Protein AF-A0A947RRS3-F1 (afdb_monomer_lite)

Sequence (104 aa):
AYWEYAVRRSLEGGPKGAFPRSPSNWPLLPEECNERTWASDRQLVKQEREALIRAVECFPAEKLAEPTSGMSDRTYEELLIGIIQHSAYHTGQIALLKRLEGPG

Structure (mmCIF, N/CA/C/O backbone):
data_AF-A0A947RRS3-F1
#
_entry.id   AF-A0A947RRS3-F1
#
loop_
_atom_site.group_PDB
_atom_site.id
_atom_site.type_symbol
_atom_site.label_atom_id
_atom_site.label_alt_id
_atom_site.label_comp_id
_atom_site.label_asym_id
_atom_site.label_entity_id
_atom_site.label_seq_id
_atom_site.pdbx_PDB_ins_code
_atom_site.Cartn_x
_atom_site.Cartn_y
_atom_site.Cartn_z
_atom_site.occupancy
_atom_site.B_iso_or_equiv
_atom_site.auth_seq_id
_atom_site.auth_comp_id
_atom_site.auth_asym_id
_atom_site.auth_atom_id
_atom_site.pdbx_PDB_model_num
ATOM 1 N N . ALA A 1 1 ? 3.033 -0.667 -3.616 1.00 92.00 1 ALA A N 1
ATOM 2 C CA . ALA A 1 1 ? 3.573 -1.721 -2.736 1.00 92.00 1 ALA A CA 1
ATOM 3 C C . ALA A 1 1 ? 3.735 -1.251 -1.286 1.00 92.00 1 ALA A C 1
ATOM 5 O O . ALA A 1 1 ? 2.814 -1.468 -0.517 1.00 92.00 1 ALA A O 1
ATOM 6 N N . TYR A 1 2 ? 4.831 -0.582 -0.880 1.00 94.81 2 TYR A N 1
ATOM 7 C CA . TYR A 1 2 ? 5.100 -0.340 0.556 1.00 94.81 2 TYR A CA 1
ATOM 8 C C . TYR A 1 2 ? 3.995 0.427 1.301 1.00 94.81 2 TYR A C 1
ATOM 10 O O . TYR A 1 2 ? 3.570 -0.002 2.368 1.00 94.81 2 TYR A O 1
ATOM 18 N N . TRP A 1 3 ? 3.500 1.537 0.748 1.00 94.25 3 TRP A N 1
ATOM 19 C CA . TRP A 1 3 ? 2.449 2.311 1.418 1.00 94.25 3 TRP A CA 1
ATOM 20 C C . TRP A 1 3 ? 1.091 1.598 1.432 1.00 94.25 3 TRP A C 1
ATOM 22 O O . TRP A 1 3 ? 0.350 1.740 2.395 1.00 94.25 3 TRP A O 1
ATOM 32 N N . GLU A 1 4 ? 0.793 0.767 0.430 1.00 95.12 4 GLU A N 1
ATOM 33 C CA . GLU A 1 4 ? -0.409 -0.084 0.438 1.00 95.12 4 GLU A CA 1
ATOM 34 C C . GLU A 1 4 ? -0.303 -1.150 1.532 1.00 95.12 4 GLU A C 1
ATOM 36 O O . GLU A 1 4 ? -1.240 -1.332 2.305 1.00 95.12 4 GLU A O 1
ATOM 41 N N . TYR A 1 5 ? 0.872 -1.778 1.658 1.00 95.25 5 TYR A N 1
ATOM 42 C CA . TYR A 1 5 ? 1.208 -2.673 2.762 1.00 95.25 5 TYR A CA 1
ATOM 43 C C . TYR A 1 5 ? 1.045 -1.971 4.120 1.00 95.25 5 TYR A C 1
ATOM 45 O O . TYR A 1 5 ? 0.369 -2.487 5.004 1.00 95.25 5 TYR A O 1
ATOM 53 N N . ALA A 1 6 ? 1.630 -0.782 4.293 1.00 93.06 6 ALA A N 1
ATOM 54 C CA . ALA A 1 6 ? 1.612 -0.061 5.563 1.00 93.06 6 ALA A CA 1
ATOM 55 C C . ALA A 1 6 ? 0.185 0.313 5.994 1.00 93.06 6 ALA A C 1
ATOM 57 O O . ALA A 1 6 ? -0.190 0.076 7.142 1.00 93.06 6 ALA A O 1
ATOM 58 N N . VAL A 1 7 ? -0.627 0.829 5.064 1.00 94.06 7 VAL A N 1
ATOM 59 C CA . VAL A 1 7 ? -2.035 1.159 5.330 1.00 94.06 7 VAL A CA 1
ATOM 60 C C . VAL A 1 7 ? -2.841 -0.098 5.634 1.00 94.06 7 VAL A C 1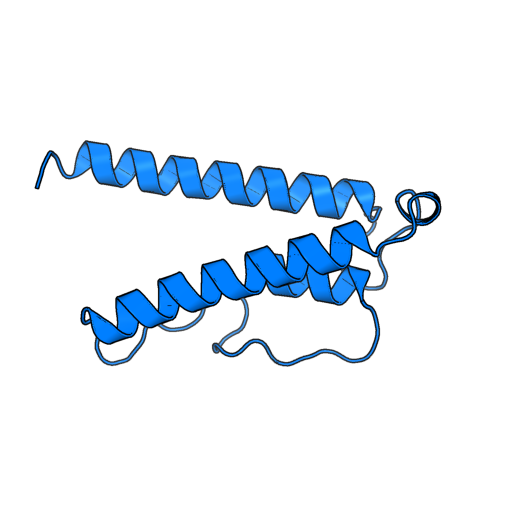
ATOM 62 O O . VAL A 1 7 ? -3.551 -0.133 6.634 1.00 94.06 7 VAL A O 1
ATOM 65 N N . ARG A 1 8 ? -2.664 -1.172 4.858 1.00 94.75 8 ARG A N 1
ATOM 66 C CA . ARG A 1 8 ? -3.315 -2.459 5.126 1.00 94.75 8 ARG A CA 1
ATOM 67 C C . ARG A 1 8 ? -3.001 -2.987 6.527 1.00 94.75 8 ARG A C 1
ATOM 69 O O . ARG A 1 8 ? -3.911 -3.400 7.236 1.00 94.75 8 ARG A O 1
ATOM 76 N N . ARG A 1 9 ? -1.735 -2.944 6.955 1.00 92.75 9 ARG A N 1
ATOM 77 C CA . ARG A 1 9 ? -1.339 -3.372 8.309 1.00 92.75 9 ARG A CA 1
ATOM 78 C C . ARG A 1 9 ? -1.962 -2.505 9.404 1.00 92.75 9 ARG A C 1
ATOM 80 O O . ARG A 1 9 ? -2.211 -3.019 10.488 1.00 92.75 9 ARG A O 1
ATOM 87 N N . SER A 1 10 ? -2.234 -1.228 9.131 1.00 91.81 10 SER A N 1
ATOM 88 C CA . SER A 1 10 ? -2.982 -0.367 10.054 1.00 91.81 10 SER A CA 1
ATOM 89 C C . SER A 1 10 ? -4.443 -0.815 10.198 1.00 91.81 10 SER A C 1
ATOM 91 O O . SER A 1 10 ? -4.944 -0.846 11.321 1.00 91.81 10 SER A O 1
ATOM 93 N N . LEU A 1 11 ? -5.094 -1.228 9.101 1.00 92.75 11 LEU A N 1
ATOM 94 C CA . LEU A 1 11 ? -6.468 -1.761 9.114 1.00 92.75 11 LEU A CA 1
ATOM 95 C C . LEU A 1 11 ? -6.564 -3.118 9.824 1.00 92.75 11 LEU A C 1
ATOM 97 O O . LEU A 1 11 ? -7.460 -3.339 10.632 1.00 92.75 11 LEU A O 1
ATOM 101 N N . GLU A 1 12 ? -5.640 -4.031 9.516 1.00 92.00 12 GLU A N 1
ATOM 102 C CA . GLU A 1 12 ? -5.611 -5.390 10.079 1.00 92.00 12 GLU A CA 1
ATOM 103 C C . GLU A 1 12 ? -5.192 -5.405 11.559 1.00 92.00 12 GLU A C 1
ATOM 105 O O . GLU A 1 12 ? -5.510 -6.342 12.292 1.00 92.00 12 GLU A O 1
ATOM 110 N N . GLY A 1 13 ? -4.445 -4.389 11.998 1.00 86.38 13 GLY A N 1
ATOM 111 C CA . GLY A 1 13 ? -3.849 -4.333 13.325 1.00 86.38 13 GLY A CA 1
ATOM 112 C C . GLY A 1 13 ? -2.820 -5.445 13.589 1.00 86.38 13 GLY A C 1
ATOM 113 O O . GLY A 1 13 ? -2.286 -6.111 12.690 1.00 86.38 13 GLY A O 1
ATOM 114 N N . GLY A 1 14 ? -2.515 -5.645 14.872 1.00 79.19 14 GLY A N 1
ATOM 115 C CA . GLY A 1 14 ? -1.574 -6.667 15.331 1.00 79.19 14 GLY A CA 1
ATOM 116 C C . GLY A 1 14 ? -0.091 -6.299 15.144 1.00 79.1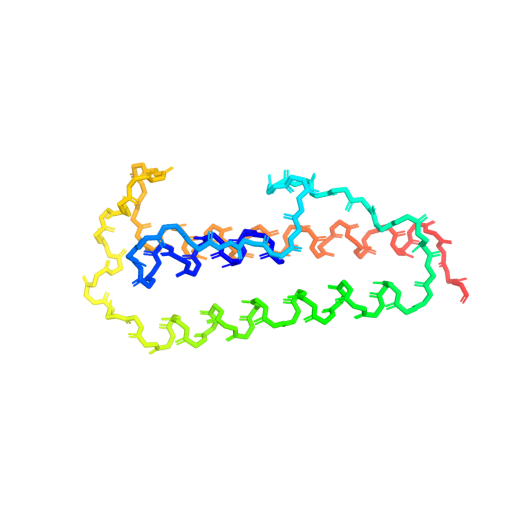9 14 GLY A C 1
ATOM 117 O O . GLY A 1 14 ? 0.244 -5.156 14.828 1.00 79.19 14 GLY A O 1
ATOM 118 N N . PRO A 1 15 ? 0.831 -7.251 15.382 1.00 75.12 15 PRO A N 1
ATOM 119 C CA . PRO A 1 15 ? 2.270 -6.987 15.360 1.00 75.12 15 PRO A CA 1
ATOM 120 C C . PRO A 1 15 ? 2.750 -6.504 13.985 1.00 75.12 15 PRO A C 1
ATOM 122 O O . PRO A 1 15 ? 2.171 -6.846 12.95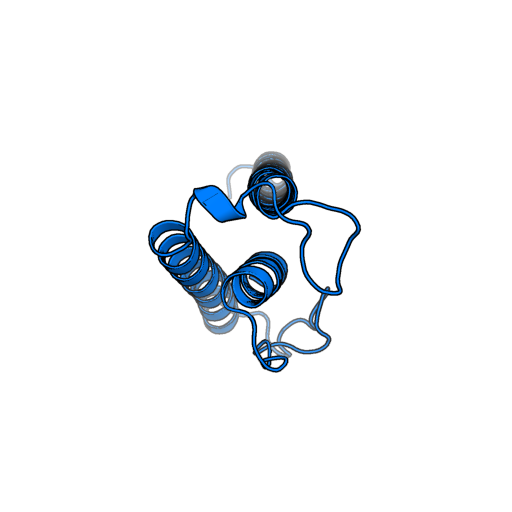3 1.00 75.12 15 PRO A O 1
ATOM 125 N N . LYS A 1 16 ? 3.839 -5.724 13.943 1.00 71.69 16 LYS A N 1
ATOM 126 C CA . LYS A 1 16 ? 4.448 -5.309 12.669 1.00 71.69 16 LYS A CA 1
ATOM 127 C C . LYS A 1 16 ? 4.782 -6.549 11.835 1.00 71.69 16 LYS A C 1
ATOM 129 O O . LYS A 1 16 ? 5.536 -7.410 12.275 1.00 71.69 16 LYS A O 1
ATOM 134 N N . GLY A 1 17 ? 4.214 -6.622 10.633 1.00 80.19 17 GLY A N 1
ATOM 135 C CA . GLY A 1 17 ? 4.630 -7.610 9.643 1.00 80.19 17 GLY A CA 1
ATOM 136 C C . GLY A 1 17 ? 5.979 -7.231 9.027 1.00 80.19 17 GLY A C 1
ATOM 137 O O . GLY A 1 17 ? 6.539 -6.170 9.326 1.00 80.19 17 GLY A O 1
ATOM 138 N N . ALA A 1 18 ? 6.452 -8.054 8.094 1.00 86.25 18 ALA A N 1
ATOM 139 C CA . ALA A 1 18 ? 7.628 -7.761 7.287 1.00 86.25 18 ALA A CA 1
ATOM 140 C C . ALA A 1 18 ? 7.220 -7.411 5.850 1.00 86.25 18 ALA A C 1
ATOM 142 O O . ALA A 1 18 ? 6.574 -8.207 5.170 1.00 86.25 18 ALA A O 1
ATOM 143 N N . PHE A 1 19 ? 7.622 -6.229 5.379 1.00 92.94 19 PHE A N 1
ATOM 144 C CA . PHE A 1 19 ? 7.561 -5.905 3.956 1.00 92.94 19 PHE A CA 1
ATOM 145 C C . PHE A 1 19 ? 8.705 -6.646 3.237 1.00 92.94 19 PHE A C 1
ATOM 147 O O . PHE A 1 19 ? 9.835 -6.599 3.725 1.00 92.94 19 PHE A O 1
ATOM 154 N N . PRO A 1 20 ? 8.472 -7.312 2.089 1.00 91.12 20 PRO A N 1
ATOM 155 C CA . PRO A 1 20 ? 9.468 -8.178 1.442 1.00 91.12 20 PRO A CA 1
ATOM 156 C C . PRO A 1 20 ? 10.659 -7.438 0.808 1.00 91.12 20 PRO A C 1
ATOM 158 O O . PRO A 1 20 ? 11.490 -8.063 0.152 1.00 91.12 20 PRO A O 1
ATOM 161 N N . ARG A 1 21 ? 10.761 -6.113 0.969 1.00 91.75 21 ARG A N 1
ATOM 162 C CA . ARG A 1 21 ? 11.887 -5.312 0.475 1.00 91.75 21 ARG A CA 1
ATOM 163 C C . ARG A 1 21 ? 12.500 -4.471 1.584 1.00 91.75 21 ARG A C 1
ATOM 165 O O . ARG A 1 21 ? 11.804 -4.008 2.487 1.00 91.75 21 ARG A O 1
ATOM 172 N N . SER A 1 22 ? 13.809 -4.265 1.470 1.00 90.69 22 SER A N 1
ATOM 173 C CA . SER A 1 22 ? 14.618 -3.533 2.439 1.00 90.69 22 SER A CA 1
ATOM 174 C C . SER A 1 22 ? 15.454 -2.437 1.752 1.00 90.69 22 SER A C 1
ATOM 176 O O . SER A 1 22 ? 15.942 -2.667 0.641 1.00 90.69 22 SER A O 1
ATOM 178 N N . PRO A 1 23 ? 15.630 -1.262 2.382 1.00 92.62 23 PRO A N 1
ATOM 179 C CA . PRO A 1 23 ? 14.875 -0.807 3.549 1.00 92.62 23 PRO A CA 1
ATOM 180 C C . PRO A 1 23 ? 13.375 -0.657 3.229 1.00 92.62 23 PRO A C 1
ATOM 182 O O . PRO A 1 23 ? 12.955 -0.584 2.075 1.00 92.62 23 PRO A O 1
ATOM 185 N N . SER A 1 24 ? 12.542 -0.670 4.270 1.00 86.56 24 SER A N 1
ATOM 186 C CA . SER A 1 24 ? 11.131 -0.292 4.133 1.00 86.56 24 SER A CA 1
ATOM 187 C C . SER A 1 24 ? 11.044 1.199 3.806 1.00 86.56 24 SER A C 1
ATOM 189 O O . SER A 1 24 ? 11.774 1.971 4.416 1.00 86.56 24 SER A O 1
ATOM 191 N N . ASN A 1 25 ? 10.130 1.595 2.910 1.00 88.00 25 ASN A N 1
ATOM 192 C CA . ASN A 1 25 ? 10.052 2.950 2.341 1.00 88.00 25 ASN A CA 1
ATOM 193 C C . ASN A 1 25 ? 11.345 3.358 1.606 1.00 88.00 25 ASN A C 1
ATOM 195 O O . ASN A 1 25 ? 12.333 3.697 2.243 1.00 88.00 25 ASN A O 1
ATOM 199 N N . TRP A 1 26 ? 11.317 3.371 0.271 1.00 88.50 26 TRP A N 1
ATOM 200 C CA . TRP A 1 26 ? 12.510 3.480 -0.594 1.00 88.50 26 TRP A CA 1
ATOM 201 C C . TRP A 1 26 ? 13.423 2.242 -0.557 1.00 88.50 26 TRP A C 1
ATOM 203 O O . TRP A 1 26 ? 14.595 2.340 -0.193 1.00 88.50 26 TRP A O 1
ATOM 213 N N . PRO A 1 27 ? 12.901 1.058 -0.934 1.00 91.88 27 PRO A N 1
ATOM 214 C CA . PRO A 1 27 ? 13.711 -0.150 -0.983 1.00 91.88 27 PRO A CA 1
ATOM 215 C C . PRO A 1 27 ? 14.821 -0.052 -2.024 1.00 91.88 27 PRO A C 1
ATOM 217 O O . PRO A 1 27 ? 14.667 0.605 -3.055 1.00 91.88 27 PRO A O 1
ATOM 220 N N . LEU A 1 28 ? 15.907 -0.786 -1.783 1.00 92.81 28 LEU A N 1
ATOM 221 C CA . LEU A 1 28 ? 16.965 -0.936 -2.771 1.00 92.81 28 LEU A CA 1
ATOM 222 C C . LEU A 1 28 ? 16.418 -1.605 -4.036 1.00 92.81 28 LEU A C 1
ATOM 224 O O . LEU A 1 28 ? 15.528 -2.472 -3.987 1.00 92.81 28 LEU A O 1
ATOM 228 N N . LEU A 1 29 ? 16.964 -1.187 -5.176 1.00 91.00 29 LEU A N 1
ATOM 229 C CA . LEU A 1 29 ? 16.730 -1.867 -6.440 1.00 91.00 29 LEU A CA 1
ATOM 230 C C . LEU A 1 29 ? 17.335 -3.278 -6.391 1.00 91.00 29 LEU A C 1
ATOM 232 O O . LEU A 1 29 ? 18.284 -3.514 -5.638 1.00 91.00 29 LEU A O 1
ATOM 236 N N . PRO A 1 30 ? 16.786 -4.226 -7.165 1.00 89.38 30 PRO A N 1
ATOM 237 C CA . PRO A 1 30 ? 17.420 -5.523 -7.350 1.00 89.38 30 PRO A CA 1
ATOM 238 C C . PRO A 1 30 ? 18.830 -5.341 -7.930 1.00 89.38 30 PRO A C 1
ATOM 240 O O . PRO A 1 30 ? 19.050 -4.427 -8.724 1.00 89.38 30 PRO A O 1
ATOM 243 N N . GLU A 1 31 ? 19.760 -6.226 -7.565 1.00 89.19 31 GLU A N 1
ATOM 244 C CA . GLU A 1 31 ? 21.140 -6.206 -8.080 1.00 89.19 31 GLU A CA 1
ATOM 245 C C . GLU A 1 31 ? 21.173 -6.264 -9.615 1.00 89.19 31 GLU A C 1
ATOM 247 O O . GLU A 1 31 ? 21.920 -5.531 -10.258 1.00 89.19 31 GLU A O 1
ATOM 252 N N . GLU A 1 32 ? 20.276 -7.058 -10.206 1.00 92.62 32 GLU A N 1
ATOM 253 C CA . GLU A 1 32 ? 20.050 -7.096 -11.646 1.00 92.62 32 GLU A CA 1
ATOM 254 C C . GLU A 1 32 ? 18.722 -6.427 -12.020 1.00 92.62 32 GLU A C 1
ATOM 256 O O . GLU A 1 32 ? 17.640 -6.889 -11.647 1.00 92.62 32 GLU A O 1
ATOM 261 N N . CYS A 1 33 ? 18.780 -5.369 -12.828 1.00 92.31 33 CYS A N 1
ATOM 262 C CA . CYS A 1 33 ? 17.599 -4.737 -13.419 1.00 92.31 33 CYS A CA 1
ATOM 263 C C . CYS A 1 33 ? 17.299 -5.373 -14.787 1.00 92.31 33 CYS A C 1
ATOM 265 O O . CYS A 1 33 ? 17.801 -4.921 -15.813 1.00 92.31 33 CYS A O 1
ATOM 267 N N . ASN A 1 34 ? 16.508 -6.449 -14.798 1.00 95.31 34 ASN A N 1
ATOM 268 C CA . ASN A 1 34 ? 16.124 -7.201 -15.995 1.00 95.31 34 ASN A CA 1
ATOM 269 C C . ASN A 1 34 ? 14.603 -7.455 -16.024 1.00 95.31 34 ASN A C 1
ATOM 271 O O . ASN A 1 34 ? 13.889 -7.161 -15.066 1.00 95.31 34 ASN A O 1
ATOM 275 N N . GLU A 1 35 ? 14.082 -8.026 -17.113 1.00 95.62 35 GLU A N 1
ATOM 276 C CA . GLU A 1 35 ? 12.633 -8.252 -17.270 1.00 95.62 35 GLU A CA 1
ATOM 277 C C . GLU A 1 35 ? 12.015 -9.117 -16.164 1.00 95.62 35 GLU A C 1
ATOM 279 O O . GLU A 1 35 ? 10.866 -8.907 -15.767 1.00 95.62 35 GLU A O 1
ATOM 284 N N . ARG A 1 36 ? 12.773 -10.076 -15.618 1.00 95.62 36 ARG A N 1
ATOM 285 C CA . ARG A 1 36 ? 12.299 -10.921 -14.516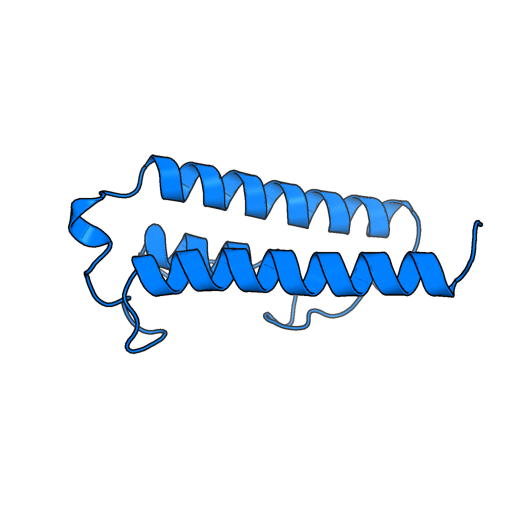 1.00 95.62 36 ARG A CA 1
ATOM 286 C C . ARG A 1 36 ? 12.151 -10.106 -13.234 1.00 95.62 36 ARG A C 1
ATOM 288 O O . ARG A 1 36 ? 11.118 -10.219 -12.572 1.00 95.62 36 ARG A O 1
ATOM 295 N N . THR A 1 37 ? 13.154 -9.308 -12.869 1.00 95.19 37 THR A N 1
ATOM 296 C CA . THR A 1 37 ? 13.088 -8.488 -11.651 1.00 95.19 37 THR A CA 1
ATOM 297 C C . THR A 1 37 ? 12.046 -7.380 -11.787 1.00 95.19 37 THR A C 1
ATOM 299 O O . THR A 1 37 ? 11.268 -7.159 -10.859 1.00 95.19 37 THR A O 1
ATOM 302 N N . TRP A 1 38 ? 11.895 -6.814 -12.986 1.00 95.19 38 TRP A N 1
ATOM 303 C CA . TRP A 1 38 ? 10.812 -5.890 -13.314 1.00 95.19 38 TRP A CA 1
ATOM 304 C C . TRP A 1 38 ? 9.419 -6.530 -13.188 1.00 95.19 38 TRP A C 1
ATOM 306 O O . TRP A 1 38 ? 8.511 -5.944 -12.595 1.00 95.19 38 TRP A O 1
ATOM 316 N N . ALA A 1 39 ? 9.226 -7.748 -13.704 1.00 96.00 39 ALA A N 1
ATOM 317 C CA . ALA A 1 39 ? 7.962 -8.473 -13.562 1.00 96.00 39 ALA A CA 1
ATOM 318 C C . ALA A 1 39 ? 7.626 -8.782 -12.094 1.00 96.00 39 ALA A C 1
ATOM 320 O O . ALA A 1 39 ? 6.466 -8.650 -11.696 1.00 96.00 39 ALA A O 1
ATOM 321 N N . SER A 1 40 ? 8.632 -9.133 -11.287 1.00 94.88 40 SER A N 1
ATOM 322 C CA . SER A 1 40 ? 8.481 -9.349 -9.843 1.00 94.88 40 SER A CA 1
ATOM 323 C C . SER A 1 40 ? 8.009 -8.083 -9.120 1.00 94.88 40 SER A C 1
ATOM 325 O O . SER A 1 40 ? 7.061 -8.133 -8.336 1.00 94.88 40 SER A O 1
ATOM 327 N N . ASP A 1 41 ? 8.585 -6.923 -9.447 1.00 94.50 41 ASP A N 1
ATOM 328 C CA . ASP A 1 41 ? 8.193 -5.641 -8.849 1.00 94.50 41 ASP A CA 1
ATOM 329 C C . ASP A 1 41 ? 6.746 -5.264 -9.187 1.00 94.50 41 ASP A C 1
ATOM 331 O O . ASP A 1 41 ? 5.977 -4.868 -8.303 1.00 94.50 41 ASP A O 1
ATOM 335 N N . ARG A 1 42 ? 6.327 -5.456 -10.446 1.00 95.94 42 ARG A N 1
ATOM 336 C CA . ARG A 1 42 ? 4.923 -5.253 -10.845 1.00 95.94 42 ARG A CA 1
ATOM 337 C C . ARG A 1 42 ? 3.982 -6.199 -10.103 1.00 95.94 42 ARG A C 1
ATOM 339 O O . ARG A 1 42 ? 2.907 -5.779 -9.671 1.00 95.94 42 ARG A O 1
ATOM 346 N N . GLN A 1 43 ? 4.382 -7.459 -9.946 1.00 97.00 43 GLN A N 1
ATOM 347 C CA . GLN A 1 43 ? 3.591 -8.457 -9.236 1.00 97.00 43 GLN A CA 1
ATOM 348 C C . GLN A 1 43 ? 3.437 -8.103 -7.751 1.00 97.00 43 GLN A C 1
ATOM 350 O O . GLN A 1 43 ? 2.329 -8.199 -7.226 1.00 97.00 43 GLN A O 1
ATOM 355 N N . LEU A 1 44 ? 4.497 -7.623 -7.097 1.00 96.00 44 LEU A N 1
ATOM 356 C CA . LEU A 1 44 ? 4.441 -7.169 -5.706 1.00 96.00 44 LEU A CA 1
ATOM 357 C C . LEU A 1 44 ? 3.475 -5.987 -5.531 1.00 96.00 44 LEU A C 1
ATOM 359 O O . LEU A 1 44 ? 2.681 -5.970 -4.592 1.00 96.00 44 LEU A O 1
ATOM 363 N N . VAL A 1 45 ? 3.497 -5.007 -6.444 1.00 95.50 45 VAL A N 1
ATOM 364 C CA . VAL A 1 45 ? 2.531 -3.892 -6.424 1.00 95.50 45 VAL A CA 1
ATOM 365 C C . VAL A 1 45 ? 1.098 -4.410 -6.542 1.00 95.50 45 VAL A C 1
ATOM 367 O O . VAL A 1 45 ? 0.239 -4.006 -5.761 1.00 95.50 45 VAL A O 1
ATOM 370 N N . LYS A 1 46 ? 0.840 -5.330 -7.478 1.00 97.44 46 LYS A N 1
ATOM 371 C CA . LYS A 1 46 ? -0.489 -5.922 -7.665 1.00 97.44 46 LYS A CA 1
ATOM 372 C C . LYS A 1 46 ? -0.962 -6.674 -6.415 1.00 97.44 46 LYS A C 1
ATOM 374 O O . LYS A 1 46 ? -2.092 -6.472 -5.982 1.00 97.44 46 LYS A O 1
ATOM 379 N N . GLN A 1 47 ? -0.100 -7.492 -5.817 1.00 97.75 47 GLN A N 1
ATOM 380 C CA . GLN A 1 47 ? -0.432 -8.280 -4.627 1.00 97.75 47 GLN A CA 1
ATOM 381 C C . GLN A 1 47 ? -0.788 -7.402 -3.427 1.00 97.75 47 GLN A C 1
ATOM 383 O O . GLN A 1 47 ? -1.805 -7.648 -2.781 1.00 97.75 47 GLN A O 1
ATOM 388 N N . GLU A 1 48 ? 0.006 -6.366 -3.141 1.00 96.62 48 GLU A N 1
ATOM 389 C CA . GLU A 1 48 ? -0.291 -5.462 -2.022 1.00 96.62 48 GLU A CA 1
ATOM 390 C C . GLU A 1 48 ? -1.554 -4.632 -2.275 1.00 96.62 48 GLU A C 1
ATOM 392 O O . GLU A 1 48 ? -2.335 -4.422 -1.347 1.00 96.62 48 GLU A O 1
ATOM 397 N N . ARG A 1 49 ? -1.816 -4.228 -3.528 1.00 96.69 49 ARG A N 1
ATOM 398 C CA . ARG A 1 49 ? -3.076 -3.573 -3.905 1.00 96.69 49 ARG A CA 1
ATOM 399 C C . ARG A 1 49 ? -4.282 -4.472 -3.648 1.00 96.69 49 ARG A C 1
ATOM 401 O O . ARG A 1 49 ? -5.239 -4.034 -3.019 1.00 96.69 49 ARG A O 1
ATOM 408 N N . GLU A 1 50 ? -4.249 -5.711 -4.129 1.00 98.06 50 GLU A N 1
ATOM 409 C CA . GLU A 1 50 ? -5.345 -6.669 -3.941 1.00 98.06 50 GLU A CA 1
ATOM 410 C C . GLU A 1 50 ? -5.551 -7.013 -2.463 1.00 98.06 50 GLU A C 1
ATOM 412 O O . GLU A 1 50 ? -6.685 -7.142 -2.005 1.00 98.06 50 GLU A O 1
ATOM 417 N N . ALA A 1 51 ? -4.464 -7.139 -1.699 1.00 97.06 51 A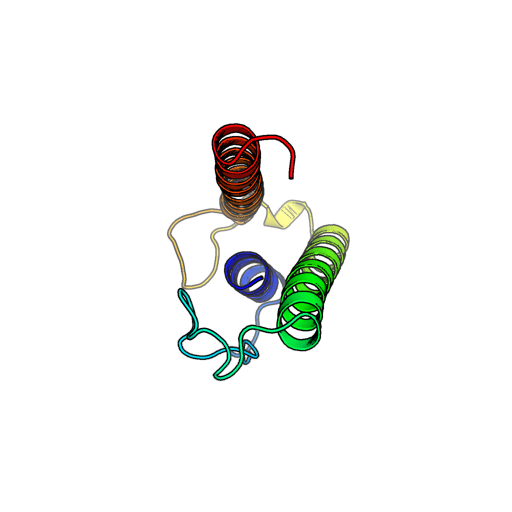LA A N 1
ATOM 418 C CA . ALA A 1 51 ? -4.542 -7.360 -0.263 1.00 97.06 51 ALA A CA 1
ATOM 419 C C . ALA A 1 51 ? -5.169 -6.162 0.463 1.00 97.06 51 ALA A C 1
ATOM 421 O O . ALA A 1 51 ? -5.992 -6.364 1.352 1.00 97.06 51 ALA A O 1
ATOM 422 N N . LEU A 1 52 ? -4.815 -4.929 0.081 1.00 97.00 52 LEU A N 1
ATOM 423 C CA . LEU A 1 52 ? -5.412 -3.724 0.655 1.00 97.00 52 LEU A CA 1
ATOM 424 C C . LEU A 1 52 ? -6.910 -3.648 0.342 1.00 97.00 52 LEU A C 1
ATOM 426 O O . LEU A 1 52 ? -7.687 -3.369 1.246 1.00 97.00 52 LEU A O 1
ATOM 430 N N . ILE A 1 53 ? -7.318 -3.939 -0.898 1.00 97.88 53 ILE A N 1
ATOM 431 C CA . ILE A 1 53 ? -8.739 -3.957 -1.285 1.00 97.88 53 ILE A CA 1
ATOM 432 C C . ILE A 1 53 ? -9.519 -4.936 -0.403 1.00 97.88 53 ILE A C 1
ATOM 434 O O . ILE A 1 53 ? -10.503 -4.535 0.208 1.00 97.88 53 ILE A O 1
ATOM 438 N N . ARG A 1 54 ? -9.032 -6.173 -0.242 1.00 98.12 54 ARG A N 1
ATOM 439 C CA . ARG A 1 54 ? -9.676 -7.162 0.641 1.00 98.12 54 ARG A CA 1
ATOM 440 C C . ARG A 1 54 ? -9.755 -6.697 2.095 1.00 98.12 54 ARG A C 1
ATOM 442 O O . ARG A 1 54 ? -10.750 -6.942 2.765 1.00 98.12 54 ARG A O 1
ATOM 449 N N . ALA A 1 55 ? -8.709 -6.042 2.598 1.00 96.50 55 ALA A N 1
ATOM 450 C CA . ALA A 1 55 ? -8.718 -5.509 3.956 1.00 96.50 55 ALA A CA 1
ATOM 451 C C . ALA A 1 55 ? -9.763 -4.397 4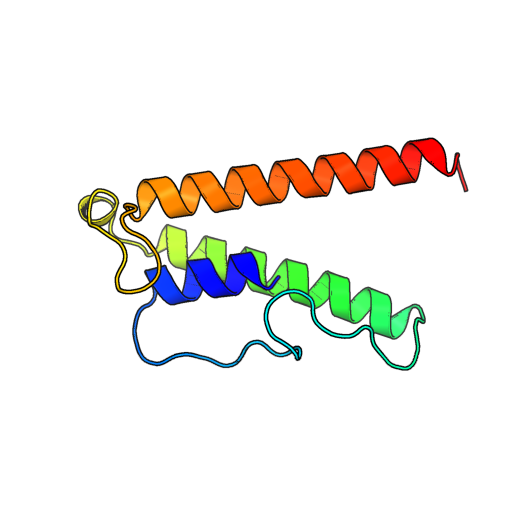.124 1.00 96.50 55 ALA A C 1
ATOM 453 O O . ALA A 1 55 ? -10.442 -4.368 5.143 1.00 96.50 55 ALA A O 1
ATOM 454 N N . VAL A 1 56 ? -9.925 -3.530 3.119 1.00 96.81 56 VAL A N 1
ATOM 455 C CA . VAL A 1 56 ? -10.956 -2.481 3.095 1.00 96.81 56 VAL A CA 1
ATOM 456 C C . VAL A 1 56 ? -12.360 -3.080 3.019 1.00 96.81 56 VAL A C 1
ATOM 458 O O . VAL A 1 56 ? -13.230 -2.652 3.767 1.00 96.81 56 VAL A O 1
ATOM 461 N N . GLU A 1 57 ? -12.580 -4.090 2.173 1.00 97.44 57 GLU A N 1
ATOM 462 C CA . GLU A 1 57 ? -13.873 -4.785 2.047 1.00 97.44 57 GLU A CA 1
ATOM 463 C C . GLU A 1 57 ? -14.326 -5.436 3.363 1.00 97.44 57 GLU A C 1
ATOM 465 O O . GLU A 1 57 ? -15.521 -5.498 3.646 1.00 97.44 57 GLU A O 1
ATOM 470 N N . CYS A 1 58 ? -13.376 -5.896 4.178 1.00 96.38 58 CYS A N 1
ATOM 471 C CA . CYS A 1 58 ? -13.634 -6.499 5.484 1.00 96.38 58 CYS A CA 1
ATOM 472 C C . CYS A 1 58 ? -13.587 -5.497 6.653 1.00 96.38 58 CYS A C 1
ATOM 474 O O . CYS A 1 58 ? -13.775 -5.907 7.802 1.00 96.38 58 CYS A O 1
ATOM 476 N N . PHE A 1 59 ? -13.286 -4.218 6.407 1.00 96.56 59 PHE A N 1
ATOM 477 C CA . PHE A 1 59 ? -13.108 -3.236 7.475 1.00 96.56 59 PHE A CA 1
ATOM 478 C C . PHE A 1 59 ? -14.465 -2.699 7.967 1.00 96.56 59 PHE A C 1
ATOM 480 O O . PHE A 1 59 ? -15.283 -2.287 7.142 1.00 96.56 59 PHE A O 1
ATOM 487 N N . PRO A 1 60 ? -14.730 -2.657 9.288 1.00 95.94 60 PRO A N 1
ATOM 488 C CA . PRO A 1 60 ? -15.993 -2.135 9.809 1.00 95.94 60 PRO A CA 1
ATOM 489 C C . PRO A 1 60 ? -16.148 -0.638 9.511 1.00 95.94 60 PRO A C 1
ATOM 491 O O . PRO A 1 60 ? -15.295 0.168 9.892 1.00 95.94 60 PRO A O 1
ATOM 494 N N . ALA A 1 61 ? -17.241 -0.253 8.849 1.00 95.88 61 ALA A N 1
ATOM 495 C CA . ALA A 1 61 ? -17.471 1.126 8.417 1.00 95.88 61 ALA A CA 1
ATOM 496 C C . ALA A 1 61 ? -17.589 2.103 9.601 1.00 95.88 61 ALA A C 1
ATOM 498 O O . ALA A 1 61 ? -17.141 3.244 9.518 1.00 95.88 61 ALA A O 1
ATOM 499 N N . GLU A 1 62 ? -18.127 1.645 10.729 1.00 96.62 62 GLU A N 1
ATOM 500 C CA . GLU A 1 62 ? -18.242 2.408 11.972 1.00 96.62 62 GLU A CA 1
ATOM 501 C C . GLU A 1 62 ? -16.884 2.833 12.552 1.00 96.62 62 GLU A C 1
ATOM 503 O O . GLU A 1 62 ? -16.814 3.833 13.262 1.00 96.62 62 GLU A O 1
ATOM 508 N N . LYS A 1 63 ? -15.799 2.130 12.197 1.00 94.94 63 LYS A N 1
ATOM 509 C CA . LYS A 1 63 ? -14.437 2.457 12.637 1.00 94.94 63 LYS A CA 1
ATOM 510 C C . LYS A 1 63 ? -13.738 3.481 11.751 1.00 94.94 63 LYS A C 1
ATOM 512 O O . LYS A 1 63 ? -12.646 3.921 12.090 1.00 94.94 63 LYS A O 1
ATOM 517 N N . LEU A 1 64 ? -14.320 3.876 10.618 1.00 95.12 64 LEU A N 1
ATOM 518 C CA . LEU A 1 64 ? -13.661 4.783 9.671 1.00 95.12 64 LEU A CA 1
ATOM 519 C C . LEU A 1 64 ? -13.291 6.135 10.298 1.00 95.12 64 LEU A C 1
ATOM 521 O O . LEU A 1 64 ? -12.231 6.676 9.992 1.00 95.12 64 LEU A O 1
ATOM 525 N N . ALA A 1 65 ? -14.122 6.640 11.212 1.00 95.19 65 ALA A N 1
ATOM 526 C CA . ALA A 1 65 ? -13.880 7.889 11.932 1.00 95.19 65 ALA A CA 1
ATOM 527 C C . ALA A 1 65 ? -12.959 7.731 13.160 1.00 95.19 65 ALA A C 1
ATOM 529 O O . ALA A 1 65 ? -12.603 8.727 13.789 1.00 95.19 65 ALA A O 1
ATOM 530 N N . GLU A 1 66 ? -12.573 6.504 13.525 1.00 94.06 66 GLU A N 1
ATOM 531 C CA . GLU A 1 66 ? -11.671 6.267 14.653 1.00 94.06 66 GLU A CA 1
ATOM 532 C C . GLU A 1 66 ? -10.225 6.634 14.288 1.00 94.06 66 GLU A C 1
ATOM 534 O O . GLU A 1 66 ? -9.806 6.445 13.139 1.00 94.06 66 GLU A O 1
ATOM 539 N N . PRO A 1 67 ? -9.431 7.134 15.253 1.00 91.69 67 PRO A N 1
ATOM 540 C CA . PRO A 1 67 ? -8.020 7.415 15.038 1.00 91.69 67 PRO A CA 1
ATOM 541 C C . PRO A 1 67 ? -7.221 6.129 14.798 1.00 91.69 67 PRO A C 1
ATOM 543 O O . PRO A 1 67 ? -7.410 5.108 15.461 1.00 91.69 67 PRO A O 1
ATOM 546 N N . THR A 1 68 ? -6.265 6.202 13.876 1.00 88.12 68 THR A N 1
ATOM 547 C CA . THR A 1 68 ? -5.344 5.100 13.581 1.00 88.12 68 THR A CA 1
ATOM 548 C C . THR A 1 68 ? -4.365 4.885 14.735 1.00 88.12 68 THR A C 1
ATOM 550 O O . THR A 1 68 ? -3.775 5.821 15.276 1.00 88.12 68 THR A O 1
ATOM 553 N N . SER A 1 69 ? -4.124 3.630 15.116 1.00 72.12 69 SER A N 1
ATOM 554 C CA . SER A 1 69 ? -3.141 3.331 16.157 1.00 72.12 69 SER A CA 1
ATOM 555 C C . SER A 1 69 ? -1.704 3.523 15.642 1.00 72.12 69 SER A C 1
ATOM 557 O O . SER A 1 69 ? -1.234 2.754 14.801 1.00 72.12 69 SER A O 1
ATOM 559 N N . GLY A 1 70 ? -0.976 4.500 16.190 1.00 62.94 70 GLY A N 1
ATOM 560 C CA . GLY A 1 70 ? 0.495 4.510 16.215 1.00 62.94 70 GLY A CA 1
ATOM 561 C C . GLY A 1 70 ? 1.240 5.027 14.977 1.00 62.94 70 GLY A C 1
ATOM 562 O O . GLY A 1 70 ? 2.463 4.890 14.940 1.00 62.94 70 GLY A O 1
ATOM 563 N N . MET A 1 71 ? 0.568 5.615 13.979 1.00 57.09 71 MET A N 1
ATOM 564 C CA . MET A 1 71 ? 1.251 6.182 12.797 1.00 57.09 71 MET A CA 1
ATOM 565 C C . MET A 1 71 ? 0.899 7.639 12.474 1.00 57.09 71 MET A C 1
ATOM 567 O O . MET A 1 71 ? 1.692 8.301 11.805 1.00 57.09 71 MET A O 1
ATOM 571 N N . SER A 1 72 ? -0.238 8.154 12.945 1.00 63.28 72 SER A N 1
ATOM 572 C CA . SER A 1 72 ? -0.665 9.533 12.689 1.00 63.28 72 SER A CA 1
ATOM 573 C C . SER A 1 72 ? -1.871 9.903 13.546 1.00 63.28 72 SER A C 1
ATOM 575 O O . SER A 1 72 ? -2.684 9.030 13.828 1.00 63.28 72 SER A O 1
ATOM 577 N N . ASP A 1 73 ? -2.068 11.192 13.830 1.00 78.06 73 ASP A N 1
ATOM 578 C CA . ASP A 1 73 ? -3.307 11.733 14.424 1.00 78.06 73 ASP A CA 1
ATOM 579 C C . ASP A 1 73 ? -4.501 11.714 13.441 1.00 78.06 73 ASP A C 1
ATOM 581 O O . ASP A 1 73 ? -5.403 12.542 13.523 1.00 78.06 73 ASP A O 1
ATOM 585 N N . ARG A 1 74 ? -4.481 10.802 12.462 1.00 89.12 74 ARG A N 1
ATOM 586 C CA . ARG A 1 74 ? -5.479 10.684 11.395 1.00 89.12 74 ARG A CA 1
ATOM 587 C C . ARG A 1 74 ? -6.457 9.561 11.669 1.00 89.12 74 ARG A C 1
ATOM 589 O O . ARG A 1 74 ? -6.085 8.552 12.281 1.00 89.12 74 ARG A O 1
ATOM 596 N N . THR A 1 75 ? -7.661 9.702 11.132 1.00 94.81 75 THR A N 1
ATOM 597 C CA . THR A 1 75 ? -8.664 8.636 11.116 1.00 94.81 75 THR A CA 1
ATOM 598 C C . THR A 1 75 ? -8.346 7.566 10.069 1.00 94.81 75 THR A C 1
ATOM 600 O O . THR A 1 75 ? -7.527 7.766 9.161 1.00 94.81 75 THR A O 1
ATOM 603 N N . TYR A 1 76 ? -8.994 6.405 10.175 1.00 95.12 76 TYR A N 1
ATOM 604 C CA . TYR A 1 76 ? -8.901 5.363 9.149 1.00 95.12 76 TYR A CA 1
ATOM 605 C C . TYR A 1 76 ? -9.402 5.850 7.781 1.00 95.12 76 TYR A C 1
ATOM 607 O O . TYR A 1 76 ? -8.789 5.534 6.761 1.00 95.12 76 TYR A O 1
ATOM 615 N N . GLU A 1 77 ? -10.457 6.665 7.746 1.00 96.06 77 GLU A N 1
ATOM 616 C CA . GLU A 1 77 ? -10.966 7.305 6.529 1.00 96.06 77 GLU A CA 1
ATOM 617 C C . GLU A 1 77 ? -9.902 8.185 5.858 1.00 96.06 77 GLU A C 1
ATOM 619 O O . GLU A 1 77 ? -9.606 8.021 4.672 1.00 96.06 77 GLU A O 1
ATOM 624 N N . GLU A 1 78 ? -9.268 9.077 6.621 1.00 95.50 78 GLU A N 1
ATOM 625 C CA . GLU A 1 78 ? -8.218 9.964 6.113 1.00 95.50 78 GLU A CA 1
ATOM 626 C C . GLU A 1 78 ? -7.008 9.179 5.594 1.00 95.50 78 GLU A C 1
ATOM 628 O O . GLU A 1 78 ? -6.396 9.550 4.585 1.00 95.50 78 GLU A O 1
ATOM 633 N N . LEU A 1 79 ? -6.661 8.071 6.256 1.00 94.38 79 LEU A N 1
ATOM 634 C CA . LEU A 1 79 ? -5.586 7.187 5.817 1.00 94.38 79 LEU A CA 1
ATOM 635 C C . LEU A 1 79 ? -5.918 6.512 4.474 1.00 94.38 79 LEU A C 1
ATOM 637 O O . LEU A 1 79 ? -5.060 6.450 3.586 1.00 94.38 79 LEU A O 1
ATOM 641 N N . LEU A 1 80 ? -7.160 6.049 4.301 1.00 95.56 80 LEU A N 1
ATOM 642 C CA . LEU A 1 80 ? -7.645 5.423 3.067 1.00 95.56 80 LEU A CA 1
ATOM 643 C C . LEU A 1 80 ? -7.712 6.414 1.900 1.00 95.56 80 LEU A C 1
ATOM 645 O O . LEU A 1 80 ? -7.239 6.118 0.799 1.00 95.56 80 LEU A O 1
ATOM 649 N N . ILE A 1 81 ? -8.223 7.621 2.137 1.00 96.31 81 ILE A N 1
ATOM 650 C CA . ILE A 1 81 ? -8.205 8.695 1.135 1.00 96.31 81 ILE A CA 1
ATOM 651 C C . ILE A 1 81 ? -6.757 9.032 0.756 1.00 96.31 81 ILE A C 1
ATOM 653 O O . ILE A 1 81 ? -6.432 9.148 -0.430 1.00 96.31 81 ILE A O 1
ATOM 657 N N . GLY A 1 82 ? -5.865 9.115 1.746 1.00 95.56 82 GLY A N 1
ATOM 658 C CA . GLY A 1 82 ? -4.449 9.396 1.535 1.00 95.56 82 GLY A CA 1
ATOM 659 C C . GLY A 1 82 ? -3.762 8.390 0.608 1.00 95.56 82 GLY A C 1
ATOM 660 O O . GLY A 1 82 ? -3.034 8.795 -0.300 1.00 95.56 82 GLY A O 1
ATOM 661 N N . ILE A 1 83 ? -4.013 7.085 0.767 1.00 95.62 83 ILE A N 1
ATOM 662 C CA . ILE A 1 83 ? -3.400 6.067 -0.106 1.00 95.62 83 ILE A CA 1
ATOM 663 C C . ILE A 1 83 ? -3.974 6.073 -1.529 1.00 95.62 83 ILE A C 1
ATOM 665 O O . ILE A 1 83 ? -3.241 5.792 -2.485 1.00 95.62 83 ILE A O 1
ATOM 669 N N . ILE A 1 84 ? -5.245 6.451 -1.700 1.00 95.75 84 ILE A N 1
ATOM 670 C CA . ILE A 1 84 ? -5.855 6.650 -3.024 1.00 95.75 84 ILE A CA 1
ATOM 671 C C . ILE A 1 84 ? -5.169 7.821 -3.736 1.00 95.75 84 ILE A C 1
ATOM 673 O O . ILE A 1 84 ? -4.695 7.666 -4.864 1.00 95.75 84 ILE A O 1
ATOM 677 N N . GLN A 1 85 ? -5.049 8.966 -3.059 1.00 97.38 85 GLN A N 1
ATOM 678 C CA . GLN A 1 85 ? -4.392 10.162 -3.593 1.00 97.38 85 GLN A CA 1
ATOM 679 C C . GLN A 1 85 ? -2.923 9.903 -3.936 1.00 97.38 85 GLN A C 1
ATOM 681 O O . GLN A 1 85 ? -2.483 10.215 -5.042 1.00 97.38 85 GLN A O 1
ATOM 686 N N . HIS A 1 86 ? -2.178 9.271 -3.027 1.00 95.25 86 HIS A N 1
ATOM 687 C CA . HIS A 1 86 ? -0.785 8.875 -3.246 1.00 95.25 86 HIS A CA 1
ATOM 688 C C . HIS A 1 86 ? -0.638 7.982 -4.488 1.00 95.25 86 HIS A C 1
ATOM 690 O O . HIS A 1 86 ? 0.235 8.203 -5.329 1.00 95.25 86 HIS A O 1
ATOM 696 N N . SER A 1 87 ? -1.521 6.991 -4.641 1.00 94.62 87 SER A N 1
ATOM 697 C CA . SER A 1 87 ? -1.513 6.096 -5.802 1.00 94.62 87 SER A CA 1
ATOM 698 C C . SER A 1 87 ? -1.807 6.832 -7.110 1.00 94.62 87 SER A C 1
ATOM 700 O O . SER A 1 87 ? -1.126 6.597 -8.112 1.00 94.62 87 SER A O 1
ATOM 702 N N . ALA A 1 88 ? -2.789 7.737 -7.113 1.00 95.94 88 ALA A N 1
ATOM 703 C CA . ALA A 1 88 ? -3.120 8.555 -8.278 1.00 95.94 88 ALA A CA 1
ATOM 704 C C . ALA A 1 88 ? -1.959 9.487 -8.663 1.00 95.94 88 ALA A C 1
ATOM 706 O O . ALA A 1 88 ? -1.585 9.556 -9.835 1.00 95.94 88 ALA A O 1
ATOM 707 N N . TYR A 1 89 ? -1.339 10.132 -7.671 1.00 96.94 89 TYR A N 1
ATOM 708 C CA . TYR A 1 89 ? -0.199 11.027 -7.853 1.00 96.94 89 TYR A CA 1
ATOM 709 C C . TYR A 1 89 ? 0.980 10.328 -8.546 1.00 96.94 89 TYR A C 1
ATOM 711 O O . TYR A 1 89 ? 1.438 10.778 -9.598 1.00 96.94 89 TYR A O 1
ATOM 719 N N . HIS A 1 90 ? 1.428 9.183 -8.021 1.00 94.62 90 HIS A N 1
ATOM 720 C CA . HIS A 1 90 ? 2.547 8.445 -8.618 1.00 94.62 90 HIS A CA 1
ATOM 721 C C . HIS A 1 90 ? 2.209 7.828 -9.978 1.00 94.62 90 HIS A C 1
ATOM 723 O O . HIS A 1 90 ? 3.065 7.785 -10.862 1.00 94.62 90 HIS A O 1
ATOM 729 N N . THR A 1 91 ? 0.960 7.407 -10.192 1.00 95.12 91 THR A N 1
ATOM 730 C CA . THR A 1 91 ? 0.511 6.966 -11.522 1.00 95.12 91 THR A CA 1
ATOM 731 C C . THR A 1 91 ? 0.628 8.105 -12.537 1.00 95.12 91 THR A C 1
ATOM 733 O O . THR A 1 91 ? 1.126 7.891 -13.643 1.00 95.12 91 THR A O 1
ATOM 736 N N . GLY A 1 92 ? 0.244 9.325 -12.147 1.00 96.69 92 GLY A N 1
ATOM 737 C CA . GLY A 1 92 ? 0.411 10.527 -12.964 1.00 96.69 92 GLY A CA 1
ATOM 738 C C . GLY A 1 92 ? 1.875 10.820 -13.300 1.00 96.69 92 GLY A C 1
ATOM 739 O O . GLY A 1 92 ? 2.192 11.070 -14.463 1.00 96.69 92 GLY A O 1
ATOM 740 N N . GLN A 1 93 ? 2.782 10.717 -12.321 1.00 96.50 93 GLN A N 1
ATOM 741 C CA . GLN A 1 93 ? 4.224 10.887 -12.552 1.00 96.50 93 GLN A CA 1
ATOM 742 C C . GLN A 1 93 ? 4.769 9.874 -13.568 1.00 96.50 93 GLN A C 1
ATOM 744 O O . GLN A 1 93 ? 5.455 10.261 -14.512 1.00 96.50 93 GLN A O 1
ATOM 749 N N . ILE A 1 94 ? 4.425 8.590 -13.425 1.00 94.69 94 ILE A N 1
ATOM 750 C CA . ILE A 1 94 ? 4.858 7.539 -14.360 1.00 94.69 94 ILE A CA 1
ATOM 751 C C . ILE A 1 94 ? 4.302 7.794 -15.766 1.00 94.69 94 ILE A C 1
ATOM 753 O O . ILE A 1 94 ? 5.026 7.653 -16.750 1.00 94.69 94 ILE A O 1
ATOM 757 N N . ALA A 1 95 ? 3.028 8.175 -15.880 1.00 95.94 95 ALA A N 1
ATOM 758 C CA . ALA A 1 95 ? 2.413 8.480 -17.169 1.00 95.94 95 ALA A CA 1
ATOM 759 C C . ALA A 1 95 ? 3.089 9.674 -17.863 1.00 95.94 95 ALA A C 1
ATOM 761 O O . ALA A 1 95 ? 3.300 9.640 -19.076 1.00 95.94 95 ALA A O 1
ATOM 762 N N . LEU A 1 96 ? 3.474 10.703 -17.100 1.00 96.94 96 LEU A N 1
ATOM 763 C CA . LEU A 1 96 ? 4.223 11.844 -17.621 1.00 96.94 96 LEU A CA 1
ATOM 764 C C . LEU A 1 96 ? 5.611 11.426 -18.121 1.00 96.94 96 LEU A C 1
ATOM 766 O O . LEU A 1 96 ? 5.979 11.806 -19.228 1.00 96.94 96 LEU A O 1
ATOM 770 N N . LEU A 1 97 ? 6.348 10.616 -17.353 1.00 96.06 97 LEU A N 1
ATOM 771 C CA . LEU A 1 97 ? 7.660 10.104 -17.765 1.00 96.06 97 LEU A CA 1
ATOM 772 C C . LEU A 1 97 ? 7.568 9.315 -19.076 1.00 96.06 97 LEU A C 1
ATOM 774 O O . LEU A 1 97 ? 8.292 9.619 -20.017 1.00 96.06 97 LEU A O 1
ATOM 778 N N . LYS A 1 98 ? 6.600 8.397 -19.191 1.00 93.31 98 LYS A N 1
ATOM 779 C CA . LYS A 1 98 ? 6.355 7.642 -20.434 1.00 93.31 98 LYS A CA 1
ATOM 780 C C . LYS A 1 98 ? 6.061 8.541 -21.633 1.00 93.31 98 LYS A C 1
ATOM 782 O O . LYS A 1 98 ? 6.443 8.220 -22.750 1.00 93.31 98 LYS A O 1
ATOM 787 N N . ARG A 1 99 ? 5.360 9.658 -21.419 1.00 94.44 99 ARG A N 1
ATOM 788 C CA . ARG A 1 99 ? 5.084 10.629 -22.484 1.00 94.44 99 ARG A CA 1
ATOM 789 C C . ARG A 1 99 ? 6.342 11.400 -22.894 1.00 94.44 99 ARG A C 1
ATOM 791 O O . ARG A 1 99 ? 6.472 11.730 -24.068 1.00 94.44 99 ARG A O 1
ATOM 798 N N . LEU A 1 100 ? 7.222 11.711 -21.942 1.00 94.88 100 LEU A N 1
ATOM 799 C CA . LEU A 1 100 ? 8.463 12.452 -22.183 1.00 94.88 100 LEU A CA 1
ATOM 800 C C . LEU A 1 100 ? 9.548 11.600 -22.850 1.00 94.88 100 LEU A C 1
ATOM 802 O O . LEU A 1 100 ? 10.294 12.138 -23.661 1.00 94.88 100 LEU A O 1
ATOM 806 N N . GLU A 1 101 ? 9.615 10.297 -22.563 1.00 90.25 101 GLU A N 1
ATOM 807 C CA . GLU A 1 101 ? 10.550 9.383 -23.244 1.00 90.25 101 GLU A CA 1
ATOM 808 C C . GLU A 1 101 ? 10.191 9.134 -24.724 1.00 90.25 101 GLU A C 1
ATOM 810 O O . GLU A 1 101 ? 11.012 8.621 -25.478 1.00 90.25 101 GLU A O 1
ATOM 815 N N . GLY A 1 102 ? 9.008 9.578 -25.169 1.00 72.56 102 GLY A N 1
ATOM 816 C CA . GLY A 1 102 ? 8.508 9.373 -26.529 1.00 72.56 102 GLY A CA 1
ATOM 817 C C . GLY A 1 102 ? 7.927 7.967 -26.739 1.00 72.56 102 GLY A C 1
ATOM 818 O O . GLY A 1 102 ? 8.022 7.112 -25.858 1.00 72.56 102 GLY A O 1
ATOM 819 N N . PRO A 1 103 ? 7.253 7.707 -27.875 1.00 67.56 103 PRO A N 1
ATOM 820 C CA . PRO A 1 103 ? 6.867 6.346 -28.228 1.00 67.56 103 PRO A CA 1
ATOM 821 C C . PRO A 1 103 ? 8.138 5.518 -28.462 1.00 67.56 103 PRO A C 1
ATOM 823 O O . PRO A 1 103 ? 8.905 5.823 -29.375 1.00 67.56 103 PRO A O 1
ATOM 826 N N . GLY A 1 104 ? 8.363 4.523 -27.601 1.00 57.78 104 GLY A N 1
ATOM 827 C CA . GLY A 1 104 ? 9.364 3.474 -27.810 1.00 57.78 104 GLY A CA 1
ATOM 828 C C . GLY A 1 104 ? 8.980 2.514 -28.926 1.00 57.78 104 GLY A C 1
ATOM 829 O O . GLY A 1 104 ? 7.763 2.382 -29.200 1.00 57.78 104 GLY A O 1
#

Foldseek 3Di:
DLLLQVLLCLLVDDDDDDDPFPPRPPGDQPPDDDPVSVVVVVVSVVVSNVSSVVSVVPGDPVQQQPAGPDDDSDGNVVSVVVVVVVVVVVVVVVVVVCVVVPDD

Secondary structure (DSSP, 8-state):
-HHHHHHHHHHH-SS----SSSSSSSPPPPSS-SHHHHHHHHHHHHHHHHHHHHHHHTS-GGGTTSBPSSS-S-BHHHHHHHHHHHHHHHHHHHHHHHHHS---

Radius of gyration: 15.78 Å; chains: 1; bounding box: 39×23×44 Å

pLDDT: mean 91.46, std 8.65, range [57.09, 98.12]